Protein AF-A0A7X8U1Z1-F1 (afdb_monomer)

Nearest PDB structures (foldseek):
  3nj4-assembly1_C  TM=6.913E-01  e=6.337E-01  Homo sapiens
  5axa-assembly1_C  TM=7.019E-01  e=8.219E-01  Mus musculus
  1a7a-assembly1_A  TM=6.892E-01  e=7.702E-01  Homo sapiens
  3h9u-assembly1_C  TM=7.461E-01  e=1.214E+00  Trypanosoma brucei
  5tov-assembly1_A-2  TM=6.977E-01  e=1.214E+00  Thermotoga maritima MSB8

Mean predicted aligned error: 11.41 Å

Secondary structure (DSSP, 8-state):
-HHHHHHHHHHHHHHHHHHHHHHHHHHHHHHHHHHHTSSSS--S--HHHHHHHEEEEEE-SSSEEEEEETTS-EEEEE--

Radius of gyration: 19.65 Å; Cα contacts (8 Å, |Δi|>4): 55; chains: 1; bounding box: 49×34×47 Å

Solvent-accessible surface area (backbone atoms only — not comparable to full-atom values): 4781 Å² total; per-residue (Å²): 110,73,71,59,54,52,55,50,52,55,50,51,53,53,50,53,50,51,50,53,51,49,52,53,49,52,52,51,53,52,50,52,54,57,57,69,69,48,95,67,78,86,87,66,93,50,69,72,57,46,65,70,45,48,64,49,75,45,78,78,50,100,41,34,37,33,43,30,30,70,88,70,52,74,46,78,44,72,69,126

Structure (mmCIF, N/CA/C/O backbone):
data_AF-A0A7X8U1Z1-F1
#
_entry.id   AF-A0A7X8U1Z1-F1
#
loop_
_atom_site.group_PDB
_atom_site.id
_atom_site.type_symbol
_atom_site.label_atom_id
_atom_site.label_alt_id
_atom_site.label_comp_id
_atom_site.label_asym_id
_atom_site.label_entity_id
_atom_site.label_seq_id
_atom_site.pdbx_PDB_ins_code
_atom_site.Cartn_x
_atom_site.Cartn_y
_atom_site.Cartn_z
_atom_site.occupancy
_atom_site.B_iso_or_equiv
_atom_site.auth_seq_id
_atom_site.auth_comp_id
_atom_site.auth_asym_id
_atom_site.auth_atom_id
_atom_site.pdbx_PDB_model_num
ATOM 1 N N . VAL A 1 1 ? 32.050 7.365 -28.685 1.00 58.19 1 VAL A N 1
ATOM 2 C CA . VAL A 1 1 ? 31.936 6.871 -27.296 1.00 58.19 1 VAL A CA 1
ATOM 3 C C . VAL A 1 1 ? 30.631 7.367 -26.680 1.00 58.19 1 VAL A C 1
ATOM 5 O O . VAL A 1 1 ? 29.799 6.531 -26.381 1.00 58.19 1 VAL A O 1
ATOM 8 N N . GLU A 1 2 ? 30.326 8.669 -26.751 1.00 62.97 2 GLU A N 1
ATOM 9 C CA . GLU A 1 2 ? 29.063 9.250 -26.232 1.00 62.97 2 GLU A CA 1
ATOM 10 C C . GLU A 1 2 ? 27.740 8.602 -26.698 1.00 62.97 2 GLU A C 1
ATOM 12 O O . GLU A 1 2 ? 26.773 8.560 -25.944 1.00 62.97 2 GLU A O 1
ATOM 17 N N . ARG A 1 3 ? 27.654 8.087 -27.937 1.00 63.56 3 ARG A N 1
ATOM 18 C CA . ARG A 1 3 ? 26.431 7.404 -28.414 1.00 63.56 3 ARG A CA 1
ATOM 19 C C . ARG A 1 3 ? 26.196 6.042 -27.761 1.00 63.56 3 ARG A C 1
ATOM 21 O O . ARG A 1 3 ? 25.050 5.625 -27.673 1.00 63.56 3 ARG A O 1
ATOM 28 N N . TYR A 1 4 ? 27.258 5.347 -27.359 1.00 68.06 4 TYR A N 1
ATOM 29 C CA . TYR A 1 4 ? 27.138 4.047 -26.698 1.00 68.06 4 TYR A CA 1
ATOM 30 C C . TYR A 1 4 ? 26.755 4.218 -25.227 1.00 68.06 4 TYR A C 1
ATOM 32 O O . TYR A 1 4 ? 25.908 3.472 -24.742 1.00 68.06 4 TYR A O 1
ATOM 40 N N . ASP A 1 5 ? 27.299 5.244 -24.567 1.00 72.06 5 ASP A N 1
ATOM 41 C CA . ASP A 1 5 ? 27.003 5.537 -23.162 1.00 72.06 5 ASP A CA 1
ATOM 42 C C . ASP A 1 5 ? 25.530 5.933 -22.964 1.00 72.06 5 ASP A C 1
ATOM 44 O O . ASP A 1 5 ? 24.865 5.382 -22.092 1.00 72.06 5 ASP A O 1
ATOM 48 N N . ARG A 1 6 ? 24.965 6.779 -23.844 1.00 71.56 6 ARG A N 1
ATOM 49 C CA . ARG A 1 6 ? 23.530 7.136 -23.788 1.00 71.56 6 ARG A CA 1
ATOM 50 C C . ARG A 1 6 ? 22.597 5.941 -23.952 1.00 71.56 6 ARG A C 1
ATOM 52 O O . ARG A 1 6 ? 21.629 5.808 -23.219 1.00 71.56 6 ARG A O 1
ATOM 59 N 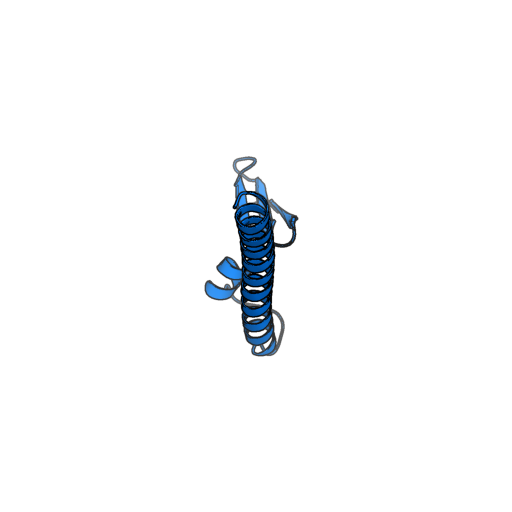N . VAL A 1 7 ? 22.893 5.055 -24.904 1.00 75.25 7 VAL A N 1
ATOM 60 C CA . VAL A 1 7 ? 22.056 3.869 -25.146 1.00 75.25 7 VAL A CA 1
ATOM 61 C C . VAL A 1 7 ? 22.120 2.898 -23.963 1.00 75.25 7 VAL A C 1
ATOM 63 O O . VAL A 1 7 ? 21.128 2.234 -23.671 1.00 75.25 7 VAL A O 1
ATOM 66 N N . GLN A 1 8 ? 23.256 2.815 -23.260 1.00 77.19 8 GLN A N 1
ATOM 67 C 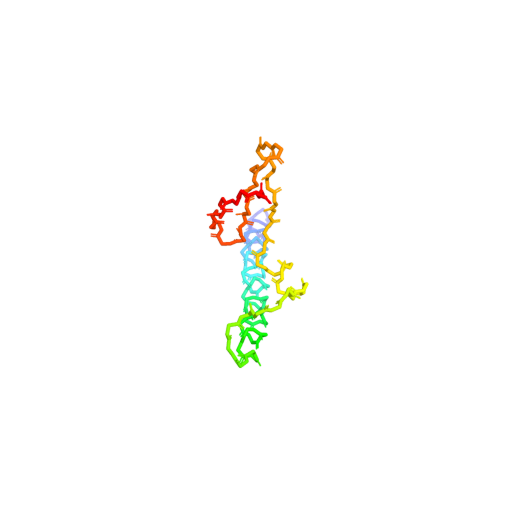CA . GLN A 1 8 ? 23.343 2.041 -22.019 1.00 77.19 8 GLN A CA 1
ATOM 68 C C . GLN A 1 8 ? 22.544 2.668 -20.875 1.00 77.19 8 GLN A C 1
ATOM 70 O O . GLN A 1 8 ? 21.912 1.932 -20.120 1.00 77.19 8 GLN A O 1
ATOM 75 N N . GLU A 1 9 ? 22.561 3.994 -20.752 1.00 81.62 9 GLU A N 1
ATOM 76 C CA . GLU A 1 9 ? 21.840 4.715 -19.701 1.00 81.62 9 GLU A CA 1
ATOM 77 C C . GLU A 1 9 ? 20.319 4.563 -19.859 1.00 81.62 9 GLU A C 1
ATOM 79 O O . GLU A 1 9 ? 19.645 4.124 -18.924 1.00 81.62 9 GLU A O 1
ATOM 84 N N . ASP A 1 10 ? 19.804 4.762 -21.076 1.00 78.19 10 ASP A N 1
ATOM 85 C CA . ASP A 1 10 ? 18.389 4.550 -21.406 1.00 78.19 10 ASP A CA 1
ATOM 86 C C . ASP A 1 10 ? 17.962 3.094 -21.137 1.00 78.19 10 ASP A C 1
ATOM 88 O O . ASP A 1 10 ? 16.887 2.815 -20.598 1.00 78.19 10 ASP A O 1
ATOM 92 N N . LEU A 1 11 ? 18.823 2.129 -21.478 1.00 83.94 11 LEU A N 1
ATOM 93 C CA . LEU A 1 11 ? 18.557 0.707 -21.261 1.00 83.94 11 LEU A CA 1
ATOM 94 C C . LEU A 1 11 ? 18.548 0.347 -19.768 1.00 83.94 11 LEU A C 1
ATOM 96 O O . LEU A 1 11 ? 17.713 -0.451 -19.332 1.00 83.94 11 LEU A O 1
ATOM 100 N N . ALA A 1 12 ? 19.434 0.946 -18.972 1.00 85.88 12 ALA A N 1
ATOM 101 C CA . ALA A 1 12 ? 19.448 0.779 -17.523 1.00 85.88 12 ALA A CA 1
ATOM 102 C C . ALA A 1 12 ? 18.181 1.361 -16.874 1.00 85.88 12 ALA A C 1
ATOM 104 O O . ALA A 1 12 ? 17.592 0.726 -15.995 1.00 85.88 12 ALA A O 1
ATOM 105 N N . GLU A 1 13 ? 17.713 2.523 -17.334 1.00 87.25 13 GLU A N 1
ATOM 106 C CA . GLU A 1 13 ? 16.487 3.153 -16.835 1.00 87.25 13 GLU A CA 1
ATOM 107 C C . GLU A 1 13 ? 15.233 2.325 -17.159 1.00 87.25 13 GLU A C 1
ATOM 109 O O . GLU A 1 13 ? 14.381 2.081 -16.290 1.00 87.25 13 GLU A O 1
ATOM 114 N N . VAL A 1 14 ? 15.137 1.824 -18.392 1.00 85.56 14 VAL A N 1
ATOM 115 C CA . VAL A 1 14 ? 14.042 0.941 -18.808 1.00 85.56 14 VAL A CA 1
ATOM 116 C C . VAL A 1 14 ? 14.056 -0.354 -17.997 1.00 85.56 14 VAL A C 1
ATOM 118 O O . VAL A 1 14 ? 13.009 -0.760 -17.485 1.00 85.56 14 VAL A O 1
ATOM 121 N N . ASN A 1 15 ? 15.225 -0.969 -17.798 1.00 84.62 15 ASN A N 1
ATOM 122 C CA . ASN A 1 15 ? 15.348 -2.172 -16.972 1.00 84.62 15 ASN A CA 1
ATOM 123 C C . ASN A 1 15 ? 14.927 -1.918 -15.524 1.00 84.62 15 ASN A C 1
ATOM 125 O O . ASN A 1 15 ? 14.122 -2.677 -14.987 1.00 84.62 15 ASN A O 1
ATOM 129 N N . LYS A 1 16 ? 15.357 -0.806 -14.922 1.00 87.44 16 LYS A N 1
ATOM 130 C CA . LYS A 1 16 ? 14.945 -0.416 -13.566 1.00 87.44 16 LYS A CA 1
ATOM 131 C C . LYS A 1 16 ? 13.426 -0.246 -13.457 1.00 87.44 16 LYS A C 1
ATOM 133 O O . LYS A 1 16 ? 12.811 -0.648 -12.468 1.00 87.44 16 LYS A O 1
ATOM 138 N N . THR A 1 17 ? 12.797 0.309 -14.490 1.00 85.62 17 THR A N 1
ATOM 139 C CA . THR A 1 17 ? 11.338 0.467 -14.554 1.00 85.62 17 THR A CA 1
ATOM 140 C C . THR A 1 17 ? 10.626 -0.882 -14.667 1.00 85.62 17 THR A C 1
ATOM 142 O O . THR A 1 17 ? 9.604 -1.105 -14.010 1.00 85.62 17 THR A O 1
ATOM 145 N N . ILE A 1 18 ? 11.162 -1.802 -15.470 1.00 86.06 18 ILE A N 1
ATOM 146 C CA . ILE A 1 18 ? 10.648 -3.170 -15.609 1.00 86.06 18 ILE A CA 1
ATOM 147 C C . ILE A 1 18 ? 10.781 -3.930 -14.287 1.00 86.06 18 ILE A C 1
ATOM 149 O O . ILE A 1 18 ? 9.817 -4.558 -13.848 1.00 86.06 18 ILE A O 1
ATOM 153 N N . GLU A 1 19 ? 11.931 -3.840 -13.623 1.00 84.62 19 GLU A N 1
ATOM 154 C CA . GLU A 1 19 ? 12.170 -4.457 -12.318 1.00 84.62 19 GLU A CA 1
ATOM 155 C C . GLU A 1 19 ? 11.201 -3.926 -11.265 1.00 84.62 19 GLU A C 1
ATOM 157 O O . GLU A 1 19 ? 10.534 -4.712 -10.594 1.00 84.62 19 GLU A O 1
ATOM 162 N N . ALA A 1 20 ? 11.023 -2.606 -11.178 1.00 76.56 20 ALA A N 1
ATOM 163 C CA . ALA A 1 20 ? 10.069 -2.003 -10.253 1.00 76.56 20 ALA A CA 1
ATOM 164 C C . ALA A 1 20 ? 8.631 -2.496 -10.502 1.00 76.56 20 ALA A C 1
ATOM 166 O O . ALA A 1 20 ? 7.910 -2.830 -9.558 1.00 76.56 20 ALA A O 1
ATOM 167 N N . ARG A 1 21 ? 8.210 -2.592 -11.772 1.00 77.81 21 ARG A N 1
ATOM 168 C CA . ARG A 1 21 ? 6.893 -3.140 -12.149 1.00 77.81 21 ARG A CA 1
ATOM 169 C C . ARG A 1 21 ? 6.765 -4.620 -11.789 1.00 77.81 21 ARG A C 1
ATOM 171 O O . ARG A 1 21 ? 5.725 -5.028 -11.275 1.00 77.81 21 ARG A O 1
ATOM 178 N N . ASN A 1 22 ? 7.805 -5.417 -12.020 1.00 75.81 22 ASN A N 1
ATOM 179 C CA . ASN A 1 22 ? 7.815 -6.840 -11.685 1.00 75.81 22 ASN A CA 1
ATOM 180 C C . ASN A 1 22 ? 7.761 -7.080 -10.177 1.00 75.81 22 ASN A C 1
ATOM 182 O O . ASN A 1 22 ? 6.973 -7.915 -9.734 1.00 75.81 22 ASN A O 1
ATOM 186 N N . THR A 1 23 ? 8.517 -6.318 -9.392 1.00 72.25 23 THR A N 1
ATOM 187 C CA . THR A 1 23 ? 8.477 -6.380 -7.927 1.00 72.25 23 THR A CA 1
ATOM 188 C C . THR A 1 23 ? 7.079 -6.056 -7.410 1.00 72.25 23 THR A C 1
ATOM 190 O O . THR A 1 23 ? 6.508 -6.852 -6.665 1.00 72.25 23 THR A O 1
ATOM 193 N N . LYS A 1 24 ? 6.467 -4.963 -7.892 1.00 71.00 24 LYS A N 1
ATOM 194 C CA . LYS A 1 24 ? 5.075 -4.618 -7.552 1.00 71.00 24 LYS A CA 1
ATOM 195 C C . LYS A 1 24 ? 4.097 -5.734 -7.933 1.00 71.00 24 LYS A C 1
ATOM 197 O O . LYS A 1 24 ? 3.226 -6.093 -7.144 1.00 71.00 24 LYS A O 1
ATOM 202 N N . ARG A 1 25 ? 4.255 -6.335 -9.118 1.00 68.12 25 ARG A N 1
ATOM 203 C CA . ARG A 1 25 ? 3.412 -7.449 -9.583 1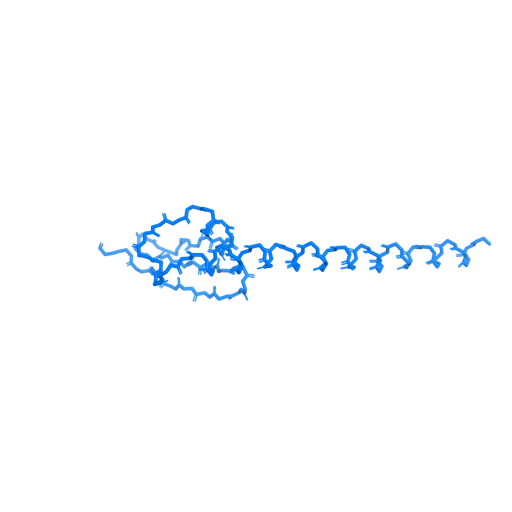.00 68.12 25 ARG A CA 1
ATOM 204 C C . ARG A 1 25 ? 3.535 -8.681 -8.683 1.00 68.12 25 ARG A C 1
ATOM 206 O O . ARG A 1 25 ? 2.518 -9.291 -8.364 1.00 68.12 25 ARG A O 1
ATOM 213 N N . LEU A 1 26 ? 4.750 -9.054 -8.280 1.00 72.44 26 LEU A N 1
ATOM 214 C CA . LEU A 1 26 ? 4.988 -10.197 -7.392 1.00 72.44 26 LEU A CA 1
ATOM 215 C C . LEU A 1 26 ? 4.394 -9.963 -5.999 1.00 72.44 26 LEU A C 1
ATOM 217 O O . LEU A 1 26 ? 3.758 -10.865 -5.455 1.00 72.44 26 LEU A O 1
ATOM 221 N N . GLN A 1 27 ? 4.530 -8.747 -5.464 1.00 71.12 27 GLN A N 1
ATOM 222 C CA . GLN A 1 27 ? 3.916 -8.349 -4.195 1.00 71.12 27 GLN A CA 1
ATOM 223 C C . GLN A 1 27 ? 2.388 -8.481 -4.250 1.00 71.12 27 GLN A C 1
ATOM 225 O O . GLN A 1 27 ? 1.805 -9.154 -3.402 1.00 71.12 27 GLN A O 1
ATOM 230 N N . LEU A 1 28 ? 1.745 -7.948 -5.297 1.00 67.06 28 LEU A N 1
ATOM 231 C CA . LEU A 1 28 ? 0.295 -8.074 -5.497 1.00 67.06 28 LEU A CA 1
ATOM 232 C C . LEU A 1 28 ? -0.152 -9.531 -5.674 1.00 67.06 28 LEU A C 1
ATOM 234 O O . LEU A 1 28 ? -1.183 -9.932 -5.143 1.00 67.06 28 LEU A O 1
ATOM 238 N N . GLN A 1 29 ? 0.618 -10.355 -6.390 1.00 69.00 29 GLN A N 1
ATOM 239 C CA . GLN A 1 29 ? 0.300 -11.778 -6.537 1.00 69.00 29 GLN A CA 1
ATOM 240 C C . GLN A 1 29 ? 0.393 -12.537 -5.211 1.00 69.00 29 GLN A C 1
ATOM 242 O O . GLN A 1 29 ? -0.449 -13.398 -4.952 1.00 69.00 29 GLN A O 1
ATOM 247 N N . SER A 1 30 ? 1.397 -12.236 -4.384 1.00 69.88 30 SER A N 1
ATOM 248 C CA . SER A 1 30 ? 1.515 -12.805 -3.037 1.00 69.88 30 SER A CA 1
ATOM 249 C C . SER A 1 30 ? 0.325 -12.396 -2.173 1.00 69.88 30 SER A C 1
ATOM 251 O O . SER A 1 30 ? -0.312 -13.236 -1.541 1.00 69.88 30 SER A O 1
ATOM 253 N N . PHE A 1 31 ? -0.044 -11.120 -2.249 1.00 68.56 31 PHE A N 1
ATOM 254 C CA . PHE A 1 31 ? -1.163 -10.558 -1.516 1.00 68.56 31 PHE A CA 1
ATOM 255 C C . PHE A 1 31 ? -2.513 -11.187 -1.904 1.00 68.56 31 PHE A C 1
ATOM 257 O O . PHE A 1 31 ? -3.255 -11.661 -1.048 1.00 68.56 31 PHE A O 1
ATOM 264 N N . ILE A 1 32 ? -2.799 -11.318 -3.204 1.00 68.38 32 ILE A N 1
ATOM 265 C CA . ILE A 1 32 ? -4.011 -11.997 -3.694 1.00 68.38 32 ILE A CA 1
ATOM 266 C C . ILE A 1 32 ? -4.034 -13.471 -3.266 1.00 68.38 32 ILE A C 1
ATOM 268 O O . ILE A 1 32 ? -5.099 -14.005 -2.965 1.00 68.38 32 ILE A O 1
ATOM 272 N N . LYS A 1 33 ? -2.883 -14.156 -3.240 1.00 71.75 33 LYS A N 1
ATOM 273 C CA . LYS A 1 33 ? -2.810 -15.540 -2.741 1.00 71.75 33 LYS A CA 1
ATOM 274 C C . LYS A 1 33 ? -3.143 -15.626 -1.254 1.00 71.75 33 LYS A C 1
ATOM 276 O O . LYS A 1 33 ? -3.786 -16.590 -0.861 1.00 71.75 33 LYS A O 1
ATOM 281 N N . MET A 1 34 ? -2.703 -14.657 -0.458 1.00 70.69 34 MET A N 1
ATOM 282 C CA . MET A 1 34 ? -3.010 -14.575 0.969 1.00 70.69 34 MET A CA 1
ATOM 283 C C . MET A 1 34 ? -4.510 -14.342 1.189 1.00 70.69 34 MET A C 1
ATOM 285 O O . MET A 1 34 ? -5.142 -15.131 1.882 1.00 70.69 34 MET A O 1
ATOM 289 N N . LEU A 1 35 ? -5.102 -13.379 0.475 1.00 68.62 35 LEU A N 1
ATOM 290 C CA . LEU A 1 35 ? -6.549 -13.130 0.489 1.00 68.62 35 LEU A CA 1
ATOM 291 C C . LEU A 1 35 ? -7.370 -14.363 0.088 1.00 68.62 35 LEU A C 1
ATOM 293 O O . LEU A 1 35 ? -8.340 -14.703 0.749 1.00 68.62 35 LEU A O 1
ATOM 297 N N . LYS A 1 36 ? -6.966 -15.073 -0.972 1.00 69.56 36 LYS A N 1
ATOM 298 C CA . LYS A 1 36 ? -7.670 -16.278 -1.449 1.00 69.56 36 LYS A CA 1
ATOM 299 C C . LYS A 1 36 ? -7.609 -17.468 -0.490 1.00 69.56 36 LYS A C 1
ATOM 301 O O . LYS A 1 36 ? -8.364 -18.413 -0.690 1.00 69.56 36 LYS A O 1
ATOM 306 N N . LYS A 1 37 ? -6.686 -17.476 0.477 1.00 72.81 37 LYS A N 1
ATOM 307 C CA . LYS A 1 37 ? -6.630 -18.519 1.512 1.00 72.81 37 LYS A CA 1
ATOM 308 C C . LYS A 1 37 ? -7.657 -18.295 2.616 1.00 72.81 37 LYS A C 1
ATOM 310 O O . LYS A 1 37 ? -7.907 -19.228 3.370 1.00 72.81 37 LYS A O 1
ATOM 315 N N . GLN A 1 38 ? -8.207 -17.089 2.736 1.00 66.81 38 GLN A N 1
ATOM 316 C CA . GLN A 1 38 ? -9.257 -16.833 3.704 1.00 66.81 38 GLN A CA 1
ATOM 317 C C . GLN A 1 38 ? -10.599 -17.325 3.160 1.00 66.81 38 GLN A C 1
ATOM 319 O O . GLN A 1 38 ? -11.024 -16.947 2.068 1.00 66.81 38 GLN A O 1
ATOM 324 N N . ASP A 1 39 ? -11.254 -18.186 3.934 1.00 60.22 39 ASP A N 1
ATOM 325 C CA . ASP A 1 39 ? -12.566 -18.752 3.621 1.00 60.22 39 ASP A CA 1
ATOM 326 C C . ASP A 1 39 ? -13.660 -17.795 4.138 1.00 60.22 39 ASP A C 1
ATOM 328 O O . ASP A 1 39 ? -14.341 -18.060 5.127 1.00 60.22 39 ASP A O 1
ATOM 332 N N . GLY A 1 40 ? -13.760 -16.608 3.526 1.00 70.56 40 GLY A N 1
ATOM 333 C CA . GLY A 1 40 ? -14.778 -15.607 3.866 1.00 70.56 40 GLY A CA 1
ATOM 334 C C . GLY A 1 40 ? -14.282 -14.161 3.929 1.00 70.56 40 GLY A C 1
ATOM 335 O O . GLY A 1 40 ? -13.237 -13.806 3.388 1.00 70.56 40 GLY A O 1
ATOM 336 N N . LEU A 1 41 ? -15.089 -13.306 4.564 1.00 66.94 41 LEU A N 1
ATOM 337 C CA . LEU A 1 41 ? -14.704 -11.936 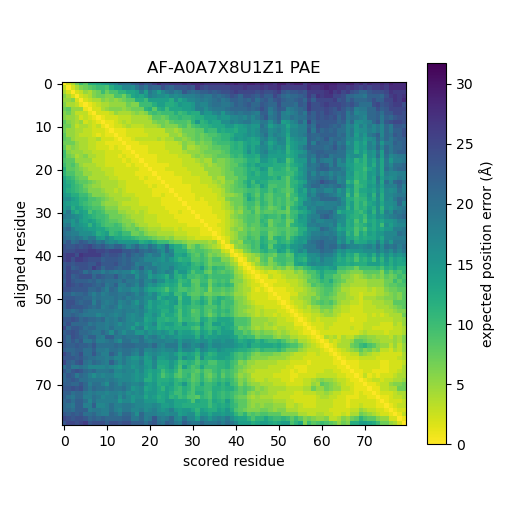4.907 1.00 66.94 41 LEU A CA 1
ATOM 338 C C . LEU A 1 41 ? -13.604 -11.963 5.970 1.00 66.94 41 LEU A C 1
ATOM 340 O O . LEU A 1 41 ? -13.618 -12.810 6.859 1.00 66.94 41 LEU A O 1
ATOM 344 N N . LEU A 1 42 ? -12.693 -10.997 5.897 1.00 66.25 42 LEU A N 1
ATOM 345 C CA . LEU A 1 42 ? -11.642 -10.806 6.889 1.00 66.25 42 LEU A CA 1
ATOM 346 C C . LEU A 1 42 ? -12.289 -10.319 8.197 1.00 66.25 42 LEU A C 1
ATOM 348 O O . LEU A 1 42 ? -12.557 -9.130 8.362 1.00 66.25 42 LEU A O 1
ATOM 352 N N . THR A 1 43 ? -12.652 -11.252 9.079 1.00 67.88 43 THR A N 1
ATOM 353 C CA . THR A 1 43 ? -13.367 -10.955 10.334 1.00 67.88 43 THR A CA 1
ATOM 354 C C . THR A 1 43 ? -12.442 -10.529 11.467 1.00 67.88 43 THR A C 1
ATOM 356 O O . THR A 1 43 ? -12.910 -9.965 12.453 1.00 67.88 43 THR A O 1
ATOM 359 N N . GLU A 1 44 ? -11.143 -10.788 11.336 1.00 67.62 44 GLU A N 1
ATOM 360 C CA . GLU A 1 44 ? -10.122 -10.463 12.330 1.00 67.62 44 GLU A CA 1
ATOM 361 C C . GLU A 1 44 ? -9.013 -9.618 11.708 1.00 67.62 44 GLU A C 1
ATOM 363 O O . GLU A 1 44 ? -8.751 -9.694 10.507 1.00 67.62 44 GLU A O 1
ATOM 368 N N . PHE A 1 45 ? -8.364 -8.800 12.537 1.00 65.44 45 PHE A N 1
ATOM 369 C CA . PHE A 1 45 ? -7.226 -7.996 12.112 1.00 65.44 45 PHE A CA 1
ATOM 370 C C . PHE A 1 45 ? -6.039 -8.903 11.772 1.00 65.44 45 PHE A C 1
ATOM 372 O O . PHE A 1 45 ? -5.521 -9.607 12.636 1.00 65.44 45 PHE A O 1
ATOM 379 N N . ASP A 1 46 ? -5.595 -8.844 10.520 1.00 72.88 46 ASP A N 1
ATOM 380 C CA . ASP A 1 46 ? -4.395 -9.520 10.037 1.00 72.88 46 ASP A CA 1
ATOM 381 C C . ASP A 1 46 ? -3.314 -8.463 9.777 1.00 72.88 46 ASP A C 1
ATOM 383 O O . ASP A 1 46 ? -3.467 -7.593 8.917 1.00 72.88 46 ASP A O 1
ATOM 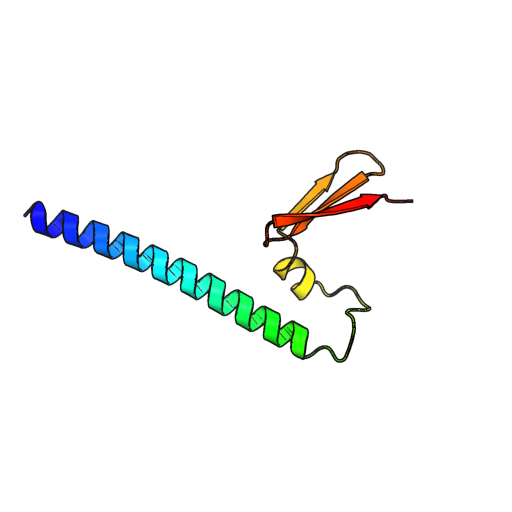387 N N . GLU A 1 47 ? -2.233 -8.515 10.553 1.00 71.38 47 GLU A N 1
ATOM 388 C CA . GLU A 1 47 ? -1.135 -7.549 10.499 1.00 71.38 47 GLU A CA 1
ATOM 389 C C . GLU A 1 47 ? -0.383 -7.591 9.156 1.00 71.38 47 GLU A C 1
ATOM 391 O O . GLU A 1 47 ? -0.051 -6.540 8.601 1.00 71.38 47 GLU A O 1
ATOM 396 N N . GLU A 1 48 ? -0.167 -8.782 8.581 1.00 73.56 48 GLU A N 1
ATOM 397 C CA . GLU A 1 48 ? 0.474 -8.916 7.266 1.00 73.56 48 GLU A CA 1
ATOM 398 C C . GLU A 1 48 ? -0.405 -8.305 6.173 1.00 73.56 48 GLU A C 1
ATOM 400 O O . GLU A 1 48 ? 0.086 -7.595 5.285 1.00 73.56 48 GLU A O 1
ATOM 405 N N . LEU A 1 49 ? -1.717 -8.533 6.260 1.00 73.38 49 LEU A N 1
ATOM 406 C CA . LEU A 1 49 ? -2.678 -7.936 5.346 1.00 73.38 49 LEU A CA 1
ATOM 407 C C . LEU A 1 49 ? -2.730 -6.414 5.500 1.00 73.38 49 LEU A C 1
ATOM 409 O O . LEU A 1 49 ? -2.742 -5.683 4.509 1.00 73.38 49 LEU A O 1
ATOM 413 N N . TRP A 1 50 ? -2.719 -5.931 6.737 1.00 75.44 50 TRP A N 1
ATOM 414 C CA . TRP A 1 50 ? -2.756 -4.511 7.044 1.00 75.44 50 TRP A CA 1
ATOM 415 C C . TRP A 1 50 ? -1.566 -3.772 6.428 1.00 75.44 50 TRP A C 1
ATOM 417 O O . TRP A 1 50 ? -1.754 -2.787 5.711 1.00 75.44 50 TRP A O 1
ATOM 427 N N . TYR A 1 51 ? -0.350 -4.302 6.598 1.00 73.12 51 TYR A N 1
ATOM 428 C CA . TYR A 1 51 ? 0.856 -3.746 5.978 1.00 73.12 51 TYR A CA 1
ATOM 429 C C . TYR A 1 51 ? 0.859 -3.838 4.452 1.00 73.12 51 TYR A C 1
ATOM 431 O O . TYR A 1 51 ? 1.510 -3.030 3.776 1.00 73.12 51 TYR A O 1
ATOM 439 N N . ALA A 1 52 ? 0.168 -4.821 3.881 1.00 75.31 52 ALA A N 1
ATOM 440 C CA . ALA A 1 52 ? 0.062 -4.961 2.438 1.00 75.31 52 ALA A CA 1
ATOM 441 C C . ALA A 1 52 ? -0.909 -3.944 1.819 1.00 75.31 52 ALA A C 1
ATOM 443 O O . ALA A 1 52 ? -0.646 -3.477 0.709 1.00 75.31 52 ALA A O 1
ATOM 444 N N . VAL A 1 53 ? -1.980 -3.582 2.530 1.00 77.25 53 VAL A N 1
ATOM 445 C CA . VAL A 1 53 ? -3.107 -2.803 1.992 1.00 77.25 53 VAL A CA 1
ATOM 446 C C . VAL A 1 53 ? -3.013 -1.322 2.352 1.00 77.25 53 VAL A C 1
ATOM 448 O O . VAL A 1 53 ? -3.232 -0.473 1.487 1.00 77.25 53 VAL A O 1
ATOM 451 N N . VAL A 1 54 ? -2.642 -0.992 3.591 1.00 80.94 54 VAL A N 1
ATOM 452 C CA . VAL A 1 54 ? -2.573 0.394 4.073 1.00 80.94 54 VAL A CA 1
ATOM 453 C C . VAL A 1 54 ? -1.234 1.026 3.683 1.00 80.94 54 VAL A C 1
ATOM 455 O O . VAL A 1 54 ? -0.169 0.442 3.879 1.00 80.94 54 VAL A O 1
ATOM 458 N N . ASP A 1 55 ? -1.289 2.222 3.097 1.00 83.75 55 ASP A N 1
ATOM 459 C CA . ASP A 1 55 ? -0.119 3.063 2.823 1.00 83.75 55 ASP A CA 1
ATOM 460 C C . ASP A 1 55 ? 0.223 3.900 4.057 1.00 83.75 55 ASP A C 1
ATOM 462 O O . ASP A 1 55 ? 1.335 3.853 4.581 1.00 83.75 55 ASP A O 1
ATOM 466 N N . LYS A 1 56 ? -0.766 4.643 4.559 1.00 80.75 56 LYS A N 1
ATOM 467 C CA . LYS A 1 56 ? -0.612 5.526 5.716 1.00 80.75 56 LYS A CA 1
ATOM 468 C C . LYS A 1 56 ? -1.953 5.834 6.367 1.00 80.75 56 LYS A C 1
ATOM 470 O O . LYS A 1 56 ? -3.012 5.695 5.759 1.00 80.75 56 LYS A O 1
ATOM 475 N N . LEU A 1 57 ? -1.884 6.297 7.608 1.00 83.56 57 LEU A N 1
ATOM 476 C CA . LEU A 1 57 ? -3.029 6.753 8.385 1.00 83.56 57 LEU A CA 1
ATOM 477 C C . LEU A 1 57 ? -2.860 8.249 8.648 1.00 83.56 57 LEU A C 1
ATOM 479 O O . LEU A 1 57 ? -1.828 8.681 9.162 1.00 83.56 57 LEU A O 1
ATOM 483 N N . MET A 1 58 ? -3.855 9.038 8.260 1.00 88.38 58 MET A N 1
ATOM 484 C CA . MET A 1 58 ? -3.881 10.481 8.468 1.00 88.38 58 MET A CA 1
ATOM 485 C C . MET A 1 58 ? -4.832 10.812 9.618 1.00 88.38 58 MET A C 1
ATOM 487 O O . MET A 1 58 ? -6.011 10.479 9.562 1.00 88.38 58 MET A O 1
ATOM 491 N N . VAL A 1 59 ? -4.318 11.456 10.665 1.00 89.31 59 VAL A N 1
ATOM 492 C CA . VAL A 1 59 ? -5.124 11.917 11.805 1.00 89.31 59 VAL A CA 1
ATOM 493 C C . VAL A 1 59 ? -5.581 13.343 11.515 1.00 89.31 59 VAL A C 1
ATOM 495 O O . VAL A 1 59 ? -4.748 14.244 11.424 1.00 89.31 59 VAL A O 1
ATOM 498 N N . CYS A 1 60 ? -6.887 13.541 11.334 1.00 85.62 60 CYS A N 1
ATOM 499 C CA . CYS A 1 60 ? -7.468 14.845 11.007 1.00 85.62 60 CYS A CA 1
ATOM 500 C C . CYS A 1 60 ? -7.877 15.611 12.271 1.00 85.62 60 CYS A C 1
ATOM 502 O O . CYS A 1 60 ? -7.665 16.819 12.364 1.00 85.62 60 CYS A O 1
ATOM 504 N N . SER A 1 61 ? -8.430 14.908 13.259 1.00 89.12 61 SER A N 1
ATOM 505 C CA . SER A 1 61 ? -8.844 15.474 14.544 1.00 89.12 61 SER A CA 1
ATOM 506 C C . SER A 1 61 ? -8.802 14.402 15.637 1.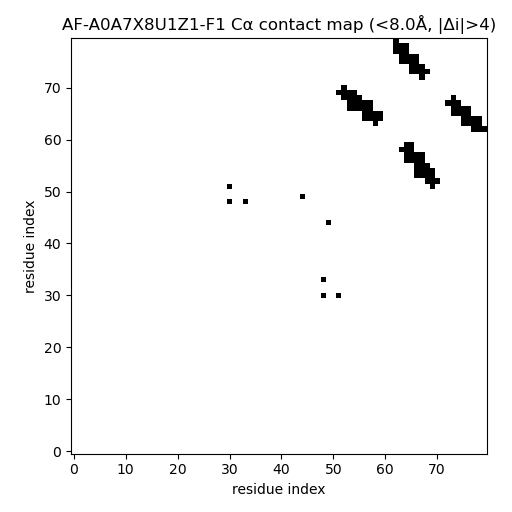00 89.12 61 SER A C 1
ATOM 508 O O . SER A 1 61 ? -8.388 13.269 15.393 1.00 89.12 61 SER A O 1
ATOM 510 N N . SER A 1 62 ? -9.215 14.738 16.863 1.00 86.25 62 SER A N 1
ATOM 511 C CA . SER A 1 62 ? -9.246 13.780 17.979 1.00 86.25 62 SER A CA 1
ATOM 512 C C . SER A 1 62 ? -10.161 12.579 17.733 1.00 86.25 62 SER A C 1
ATOM 514 O O . SER A 1 62 ? -9.982 11.545 18.367 1.00 86.25 62 SER A O 1
ATOM 516 N N . THR A 1 63 ? -11.141 12.718 16.840 1.00 89.00 63 THR A N 1
ATOM 517 C CA . THR A 1 63 ? -12.128 11.677 16.534 1.00 89.00 63 THR A CA 1
ATOM 518 C C . THR A 1 63 ? -12.122 11.271 15.069 1.00 89.00 63 THR A C 1
ATOM 520 O O . THR A 1 63 ? -12.818 10.329 14.726 1.00 89.00 63 THR A O 1
ATOM 523 N N . GLU A 1 64 ? -11.364 11.932 14.194 1.00 87.69 64 GLU A N 1
ATOM 524 C CA . GLU A 1 64 ? -11.388 11.661 12.753 1.00 87.69 64 GLU A CA 1
ATOM 525 C C . GLU A 1 64 ? -10.026 11.198 12.248 1.00 87.69 64 GLU A C 1
ATOM 527 O O . GLU A 1 64 ? -8.995 11.855 12.428 1.00 87.69 64 GLU A O 1
ATOM 532 N N . LEU A 1 65 ? -10.053 10.062 11.563 1.00 90.31 65 LEU A N 1
ATOM 533 C CA . LEU A 1 65 ? -8.914 9.388 10.967 1.00 90.31 65 LEU A CA 1
ATOM 534 C C . LEU A 1 65 ? -9.248 9.118 9.499 1.00 90.31 65 LEU A C 1
ATOM 536 O O . LEU A 1 65 ? -10.393 8.844 9.166 1.00 90.31 65 LEU A O 1
ATOM 540 N N . THR A 1 66 ? -8.267 9.150 8.610 1.00 87.12 66 THR A N 1
ATOM 541 C CA . THR A 1 66 ? -8.429 8.691 7.226 1.00 87.12 66 THR A CA 1
ATOM 542 C C . THR A 1 66 ? -7.373 7.642 6.931 1.00 87.12 66 THR A C 1
ATOM 544 O O . THR A 1 66 ? -6.173 7.913 7.030 1.00 87.12 66 THR A O 1
ATOM 547 N N . PHE A 1 67 ? -7.811 6.439 6.570 1.00 84.12 67 PHE A N 1
ATOM 548 C CA . PHE A 1 67 ? -6.925 5.401 6.063 1.00 84.12 67 PHE A CA 1
ATOM 549 C C . PHE A 1 67 ? -6.688 5.641 4.580 1.00 84.12 67 PHE A C 1
ATOM 551 O O . PHE A 1 67 ? -7.636 5.761 3.808 1.00 84.12 67 PHE A O 1
ATOM 558 N N . ILE A 1 68 ? -5.423 5.708 4.191 1.00 84.62 68 ILE A N 1
ATOM 559 C CA . ILE A 1 68 ? -5.019 5.803 2.795 1.00 84.62 68 ILE A CA 1
ATOM 560 C C . ILE A 1 68 ? -4.438 4.449 2.423 1.00 84.62 68 ILE A C 1
ATOM 562 O O . ILE A 1 68 ? -3.450 3.999 3.009 1.00 84.62 68 ILE A O 1
ATOM 566 N N . PHE A 1 69 ? -5.075 3.786 1.470 1.00 84.19 69 PHE A N 1
ATOM 567 C CA . PHE A 1 69 ? -4.637 2.506 0.939 1.00 84.19 69 PHE A CA 1
ATOM 568 C C . PHE A 1 69 ? -3.608 2.704 -0.175 1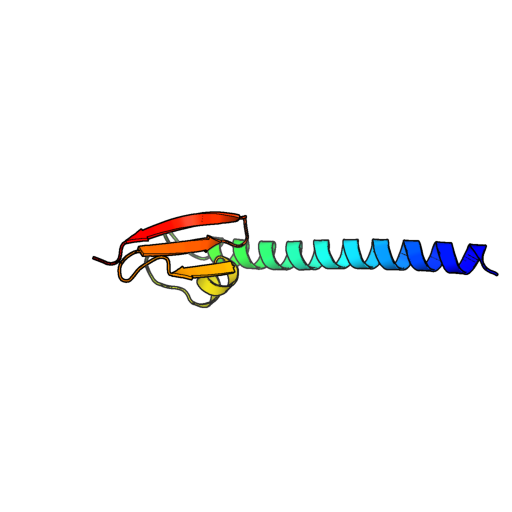.00 84.19 69 PHE A C 1
ATOM 570 O O . PHE A 1 69 ? -3.546 3.750 -0.822 1.00 84.19 69 PHE A O 1
ATOM 577 N N . LYS A 1 70 ? -2.788 1.682 -0.430 1.00 82.31 70 LYS A N 1
ATOM 578 C CA . LYS A 1 70 ? -1.732 1.747 -1.459 1.00 82.31 70 LYS A CA 1
ATOM 579 C C . LYS A 1 70 ? -2.256 1.879 -2.890 1.00 82.31 70 LYS A C 1
ATOM 581 O O . LYS A 1 70 ? -1.480 2.204 -3.787 1.00 82.31 70 LYS A O 1
ATOM 586 N N . ASP A 1 71 ? -3.537 1.609 -3.118 1.00 79.62 71 ASP A N 1
ATOM 587 C CA . ASP A 1 71 ? -4.212 1.839 -4.398 1.00 79.62 71 ASP A CA 1
ATOM 588 C C . ASP A 1 71 ? -4.693 3.294 -4.574 1.00 79.62 71 ASP A C 1
ATOM 590 O O . ASP A 1 71 ? -5.138 3.657 -5.661 1.00 79.62 71 ASP A O 1
ATOM 594 N N . GLY A 1 72 ? -4.554 4.134 -3.541 1.00 78.19 72 GLY A N 1
ATOM 595 C CA . GLY A 1 72 ? -5.029 5.515 -3.512 1.00 78.19 72 GLY A CA 1
ATOM 596 C C . GLY A 1 72 ? -6.451 5.674 -2.973 1.00 78.19 72 GLY A C 1
ATOM 597 O O . GLY A 1 72 ? -6.942 6.798 -2.922 1.00 78.19 72 GLY A O 1
ATOM 598 N N . THR A 1 73 ? -7.114 4.589 -2.563 1.00 84.25 73 THR A N 1
ATOM 599 C CA . THR A 1 73 ? -8.422 4.659 -1.910 1.00 84.25 73 THR A CA 1
ATOM 600 C C . THR A 1 73 ? -8.282 5.331 -0.545 1.00 84.25 73 THR A C 1
ATOM 602 O O . THR A 1 73 ? -7.387 5.006 0.237 1.00 84.25 73 THR A O 1
ATOM 605 N N . GLU A 1 74 ? -9.194 6.251 -0.245 1.00 89.06 74 GLU A N 1
ATOM 606 C CA . GLU A 1 74 ? -9.283 6.929 1.045 1.00 89.06 74 GLU A CA 1
ATOM 607 C C . GLU A 1 74 ? -10.523 6.436 1.793 1.00 89.06 74 GLU A C 1
ATOM 609 O O . GLU A 1 74 ? -11.629 6.432 1.251 1.00 89.06 74 GLU A O 1
ATOM 614 N N . LEU A 1 75 ? -10.343 6.020 3.045 1.00 86.56 75 LEU A N 1
ATOM 615 C CA . LEU A 1 75 ? -11.421 5.586 3.927 1.00 86.56 75 LEU A CA 1
ATOM 616 C C . LEU A 1 75 ? -11.439 6.459 5.185 1.00 86.56 75 LEU A C 1
ATOM 618 O O . LEU A 1 75 ? -10.646 6.230 6.105 1.00 86.56 75 LEU A O 1
ATOM 622 N N . PRO A 1 76 ? -12.335 7.459 5.235 1.00 87.62 76 PRO A N 1
ATOM 623 C CA . PRO A 1 76 ? -12.595 8.228 6.441 1.00 87.62 76 PRO A CA 1
ATOM 624 C C . PRO A 1 76 ? -13.193 7.333 7.528 1.00 87.62 76 PRO A C 1
ATOM 626 O O . PRO A 1 76 ? -14.064 6.502 7.268 1.00 87.62 76 PRO A O 1
ATOM 629 N N . TRP A 1 77 ? -12.742 7.528 8.757 1.00 85.75 77 TRP A N 1
ATOM 630 C CA . TRP A 1 77 ? -13.168 6.801 9.940 1.00 85.75 77 TRP A CA 1
ATOM 631 C C . TRP A 1 77 ? -13.353 7.767 11.106 1.00 85.75 77 TRP A C 1
ATOM 633 O O . TRP A 1 77 ? -12.500 8.618 11.363 1.00 85.75 77 TRP A O 1
ATOM 643 N N . THR A 1 78 ? -14.440 7.594 11.853 1.00 89.69 78 THR A N 1
ATOM 644 C CA . THR A 1 78 ? -14.697 8.354 13.077 1.00 89.69 78 THR A CA 1
ATOM 645 C C . THR A 1 78 ? -14.605 7.424 14.280 1.00 89.69 78 THR A C 1
ATOM 647 O O . THR A 1 78 ? -15.335 6.439 14.363 1.00 89.69 78 THR A O 1
ATOM 650 N N . VAL A 1 79 ? -13.690 7.715 15.204 1.00 78.62 79 VAL A N 1
ATOM 651 C CA . VAL A 1 79 ? -13.592 7.023 16.494 1.00 78.62 79 VAL A CA 1
ATOM 652 C C . VAL A 1 79 ? -14.714 7.553 17.385 1.00 78.62 79 VAL A C 1
ATOM 654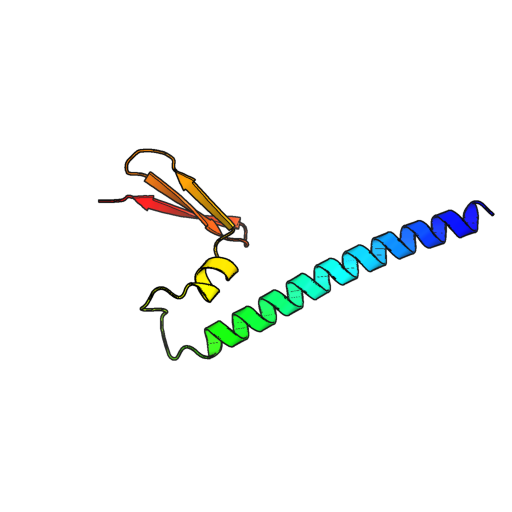 O O . VAL A 1 79 ? -14.718 8.738 17.722 1.00 78.62 79 VAL A O 1
ATOM 657 N N . GLY A 1 80 ? -15.681 6.686 17.693 1.00 71.06 80 GLY A N 1
ATOM 658 C CA . GLY A 1 80 ? -16.811 6.948 18.590 1.00 71.06 80 GLY A CA 1
ATOM 659 C C . GLY A 1 80 ? -16.675 6.244 19.930 1.00 71.06 80 GLY A C 1
ATOM 660 O O . GLY A 1 80 ? -15.892 5.269 20.005 1.00 71.06 80 GLY A O 1
#

Sequence (80 aa):
VERYDRVQEDLAEVNKTIEARNTKRLQLQSFIKMLKKQDGLLTEFDEELWYAVVDKLMVCSSTELTFIFKDGTELPWTVG

pLDDT: mean 77.16, std 8.29, range [58.19, 90.31]

Foldseek 3Di:
DVVVVVVVVVVVVVVVVVVVVVVVVVLVVVL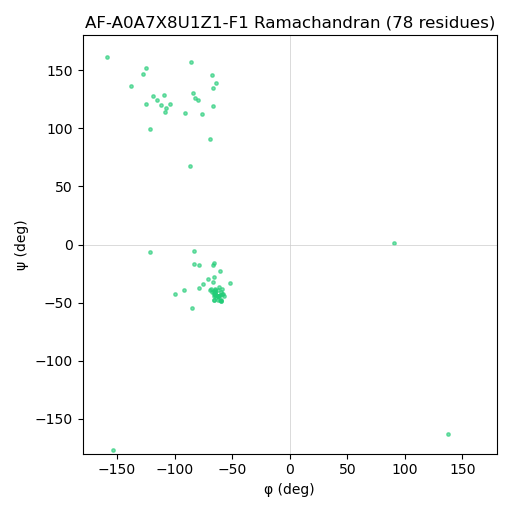VVVVVVDPDPPPDDDPVNCVSFFPDKDDPDPFWIWTQTPVRDIDIGGHD